Protein AF-A0A6G4VJD5-F1 (afdb_monomer_lite)

Organism: NCBI:txid2711217

Sequence (65 aa):
FFARHIAPLQARGLSNPALDKFLATVGGWADIGVTLRWPASSAPLDAVEPARADAHRLLPELFPA

Secondary structure (DSSP, 8-state):
-HHHHTHHHHHTT--HHHHHHHHHHHHT--TT-S---TTSPPPPGGGHHHHHHHHHHH-GGGS--

Structure (mmCIF, N/CA/C/O backbone):
data_AF-A0A6G4VJD5-F1
#
_entry.id   AF-A0A6G4VJD5-F1
#
loop_
_atom_site.group_PDB
_atom_site.id
_atom_site.type_symbol
_atom_site.label_atom_id
_atom_site.label_alt_id
_atom_site.label_comp_id
_atom_site.label_asym_id
_atom_site.label_entity_id
_atom_site.label_seq_id
_atom_site.pdbx_PDB_ins_code
_atom_site.Cartn_x
_atom_site.Cartn_y
_atom_site.Cartn_z
_atom_site.occupancy
_atom_site.B_iso_or_equiv
_atom_site.auth_seq_id
_atom_site.auth_comp_id
_atom_site.auth_asym_id
_atom_site.auth_atom_id
_atom_site.pdbx_PDB_model_num
ATOM 1 N N . PHE A 1 1 ? -3.480 -10.004 4.976 1.00 95.75 1 PHE A N 1
ATOM 2 C CA . PHE A 1 1 ? -3.452 -8.685 4.315 1.00 95.75 1 PHE A CA 1
ATOM 3 C C . PHE A 1 1 ? -2.246 -8.533 3.379 1.00 95.75 1 PHE A C 1
ATOM 5 O O . PHE A 1 1 ? -2.445 -8.549 2.171 1.00 95.75 1 PHE A O 1
ATOM 12 N N . PHE A 1 2 ? -1.007 -8.490 3.893 1.00 97.38 2 PHE A N 1
ATOM 13 C CA . PHE A 1 2 ? 0.203 -8.217 3.092 1.00 97.38 2 PHE A CA 1
ATOM 14 C C . PHE A 1 2 ? 0.393 -9.116 1.864 1.00 97.38 2 PHE A C 1
ATOM 16 O O . PHE A 1 2 ? 0.558 -8.600 0.766 1.00 97.38 2 PHE A O 1
ATOM 23 N N . ALA A 1 3 ? 0.297 -10.441 2.010 1.00 98.31 3 ALA A N 1
ATOM 24 C CA . ALA A 1 3 ? 0.469 -11.360 0.879 1.00 98.31 3 ALA A CA 1
ATOM 25 C C . ALA A 1 3 ? -0.558 -11.149 -0.254 1.00 98.31 3 ALA A C 1
ATOM 27 O O . ALA A 1 3 ? -0.251 -11.388 -1.415 1.00 98.31 3 ALA A O 1
ATOM 28 N N . ARG A 1 4 ? -1.771 -10.686 0.078 1.00 98.25 4 ARG A N 1
ATOM 29 C CA . ARG A 1 4 ? -2.873 -10.486 -0.875 1.00 98.25 4 ARG A CA 1
ATOM 30 C C . ARG A 1 4 ? -2.831 -9.111 -1.539 1.00 98.25 4 ARG A C 1
ATOM 32 O O . ARG A 1 4 ? -3.086 -9.023 -2.731 1.00 98.25 4 ARG A O 1
ATOM 39 N N . HIS A 1 5 ? -2.520 -8.064 -0.774 1.00 98.31 5 HIS A N 1
ATOM 40 C CA . HIS A 1 5 ? -2.684 -6.671 -1.217 1.00 98.31 5 HIS A CA 1
ATOM 41 C C . HIS A 1 5 ? -1.367 -5.918 -1.413 1.00 98.31 5 HIS A C 1
ATOM 43 O O . HIS A 1 5 ? -1.306 -5.019 -2.240 1.00 98.31 5 HIS A O 1
ATOM 49 N N . ILE A 1 6 ? -0.301 -6.284 -0.695 1.00 98.31 6 ILE A N 1
ATOM 50 C CA . ILE A 1 6 ? 0.974 -5.544 -0.710 1.00 98.31 6 ILE A CA 1
ATOM 51 C C . ILE A 1 6 ? 2.032 -6.267 -1.539 1.00 98.31 6 ILE A C 1
ATOM 53 O O . ILE A 1 6 ? 2.658 -5.649 -2.396 1.00 98.31 6 ILE A O 1
ATOM 57 N N . ALA A 1 7 ? 2.193 -7.579 -1.356 1.00 98.44 7 ALA A N 1
ATOM 58 C CA . ALA A 1 7 ? 3.189 -8.359 -2.090 1.00 98.44 7 ALA A CA 1
ATOM 59 C C . ALA A 1 7 ? 3.019 -8.277 -3.625 1.00 98.44 7 ALA A C 1
ATOM 61 O O . ALA A 1 7 ? 4.029 -8.101 -4.307 1.00 98.44 7 ALA A O 1
ATOM 62 N N . PRO A 1 8 ? 1.797 -8.298 -4.205 1.00 98.44 8 PRO A N 1
ATOM 63 C CA . PRO A 1 8 ? 1.632 -8.121 -5.650 1.00 98.44 8 PRO A CA 1
ATOM 64 C C . PRO A 1 8 ? 2.020 -6.720 -6.142 1.00 98.44 8 PRO A C 1
ATOM 66 O O . PRO A 1 8 ? 2.552 -6.574 -7.240 1.00 98.44 8 PRO A O 1
ATOM 69 N N . LEU A 1 9 ? 1.776 -5.681 -5.336 1.00 98.19 9 LEU A N 1
ATOM 70 C CA . LEU A 1 9 ? 2.176 -4.309 -5.653 1.00 98.19 9 LE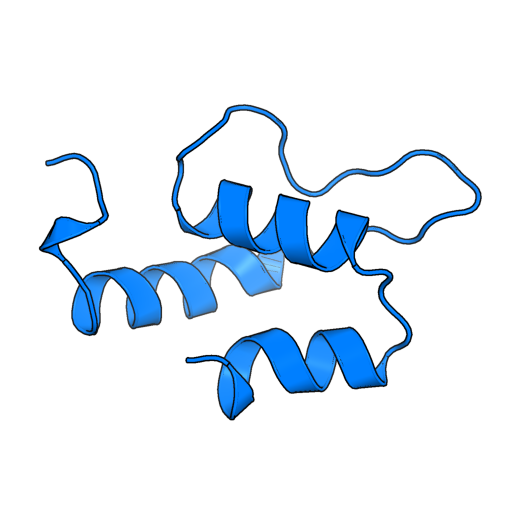U A CA 1
ATOM 71 C C . LEU A 1 9 ? 3.702 -4.161 -5.593 1.00 98.19 9 LEU A C 1
ATOM 73 O O . LEU A 1 9 ? 4.307 -3.619 -6.516 1.00 98.19 9 LEU A O 1
ATOM 77 N N . GLN A 1 10 ? 4.332 -4.721 -4.563 1.00 98.25 10 GLN A N 1
ATOM 78 C CA . GLN A 1 10 ? 5.786 -4.756 -4.432 1.00 98.25 10 GLN A CA 1
ATOM 79 C C . GLN A 1 10 ? 6.445 -5.518 -5.592 1.00 98.25 10 GLN A C 1
ATOM 81 O O . GLN A 1 10 ? 7.413 -5.033 -6.173 1.00 98.25 10 GLN A O 1
ATOM 86 N N . ALA A 1 11 ? 5.891 -6.668 -5.990 1.00 98.38 11 ALA A N 1
ATOM 87 C CA . ALA A 1 11 ? 6.388 -7.462 -7.117 1.00 98.38 11 ALA A CA 1
ATOM 88 C C . ALA A 1 11 ? 6.303 -6.723 -8.467 1.00 98.38 11 ALA A C 1
ATOM 90 O O . ALA A 1 11 ? 7.074 -7.014 -9.378 1.00 98.38 11 ALA A O 1
ATOM 91 N N . ARG A 1 12 ? 5.410 -5.731 -8.592 1.00 97.19 12 ARG A N 1
ATOM 92 C CA . ARG A 1 12 ? 5.335 -4.824 -9.752 1.00 97.19 12 ARG A CA 1
ATOM 93 C C . ARG A 1 12 ? 6.386 -3.707 -9.726 1.00 97.19 12 ARG A C 1
ATOM 95 O O . ARG A 1 12 ? 6.385 -2.866 -10.620 1.00 97.19 12 ARG A O 1
ATOM 102 N N . GLY A 1 13 ? 7.254 -3.672 -8.715 1.00 97.62 13 GLY A N 1
ATOM 103 C CA . GLY A 1 13 ? 8.310 -2.670 -8.574 1.00 97.62 13 GLY A CA 1
ATOM 104 C C . GLY A 1 13 ? 7.853 -1.355 -7.941 1.00 97.62 13 GLY A C 1
ATOM 105 O O . GLY A 1 13 ? 8.554 -0.351 -8.063 1.00 97.62 13 GLY A O 1
ATOM 106 N N . LEU A 1 14 ? 6.692 -1.327 -7.271 1.00 98.25 14 LEU A N 1
ATOM 107 C CA . LEU A 1 14 ? 6.285 -0.157 -6.490 1.00 98.25 14 LEU A CA 1
ATOM 108 C C . LEU A 1 14 ? 7.271 0.062 -5.338 1.00 98.25 14 LEU A C 1
ATOM 110 O O . LEU A 1 14 ? 7.600 -0.861 -4.593 1.00 98.25 14 LEU A O 1
ATOM 114 N N . SER A 1 15 ? 7.747 1.298 -5.211 1.00 98.00 15 SER A N 1
ATOM 115 C CA . SER A 1 15 ? 8.691 1.693 -4.170 1.00 98.00 15 SER A CA 1
ATOM 116 C C . SER A 1 15 ? 8.024 1.724 -2.794 1.00 98.00 15 SER A C 1
ATOM 118 O O . SER A 1 15 ? 6.804 1.858 -2.695 1.00 98.00 15 SER A O 1
ATOM 120 N N . ASN A 1 16 ? 8.821 1.678 -1.721 1.00 97.75 16 ASN A N 1
ATOM 121 C CA . ASN A 1 16 ? 8.290 1.767 -0.355 1.00 97.75 16 ASN A CA 1
ATOM 122 C C . ASN A 1 16 ? 7.384 2.998 -0.152 1.00 97.75 16 ASN A C 1
ATOM 124 O O . ASN A 1 16 ? 6.263 2.796 0.295 1.00 97.75 16 ASN A O 1
ATOM 128 N N . PRO A 1 17 ? 7.735 4.223 -0.609 1.00 97.50 17 PRO A N 1
ATOM 129 C CA . PRO A 1 17 ? 6.818 5.362 -0.512 1.00 97.50 17 PRO A CA 1
ATOM 130 C C . PRO A 1 17 ? 5.476 5.159 -1.229 1.00 97.50 17 PRO A C 1
ATOM 132 O O . PRO A 1 17 ? 4.459 5.699 -0.799 1.00 97.50 17 PRO A O 1
ATOM 135 N N . ALA A 1 18 ? 5.447 4.395 -2.325 1.00 98.19 18 ALA A N 1
ATOM 136 C CA . ALA A 1 18 ? 4.204 4.086 -3.027 1.00 98.19 18 ALA A CA 1
ATOM 137 C C . ALA A 1 18 ? 3.338 3.109 -2.223 1.00 98.19 18 ALA A C 1
ATOM 139 O O . ALA A 1 18 ? 2.122 3.287 -2.146 1.00 98.19 18 ALA A O 1
ATOM 140 N N . LEU A 1 19 ? 3.968 2.112 -1.593 1.00 98.44 19 LEU A N 1
ATOM 141 C CA . LEU A 1 19 ? 3.298 1.167 -0.698 1.00 98.44 19 LEU A CA 1
ATOM 142 C C . LEU A 1 19 ? 2.816 1.856 0.587 1.00 98.44 19 LEU A C 1
ATOM 144 O O . LEU A 1 19 ? 1.697 1.600 1.025 1.00 98.44 19 LEU A O 1
ATOM 148 N N . ASP A 1 20 ? 3.593 2.787 1.136 1.00 97.50 20 ASP A N 1
ATOM 149 C CA . ASP A 1 20 ? 3.232 3.555 2.330 1.00 97.50 20 ASP A CA 1
ATOM 150 C C . ASP A 1 20 ? 2.041 4.481 2.055 1.00 97.50 20 ASP A C 1
ATOM 152 O O . ASP A 1 20 ? 1.078 4.491 2.822 1.00 97.50 20 ASP A O 1
ATOM 156 N N . LYS A 1 21 ? 2.036 5.210 0.926 1.00 97.94 21 LYS A N 1
ATOM 157 C CA . LYS A 1 21 ? 0.870 6.022 0.524 1.00 97.94 21 LYS A CA 1
ATOM 158 C C . LYS A 1 21 ? -0.362 5.166 0.245 1.00 97.94 21 LYS A C 1
ATOM 160 O O . LYS A 1 21 ? -1.473 5.570 0.593 1.00 97.94 21 LYS A O 1
ATOM 165 N N . PHE A 1 22 ? -0.184 3.987 -0.350 1.00 98.38 22 PHE A N 1
ATOM 166 C CA . PHE A 1 22 ? -1.269 3.024 -0.521 1.00 98.38 22 PHE A CA 1
ATOM 167 C C . PHE A 1 22 ? -1.858 2.607 0.831 1.00 98.38 22 PHE A C 1
ATOM 169 O O . PHE A 1 22 ? -3.065 2.730 1.022 1.00 98.38 22 PHE A O 1
ATOM 176 N N . LEU A 1 23 ? -1.019 2.201 1.788 1.00 97.62 23 LEU A N 1
ATOM 177 C CA . LEU A 1 23 ? -1.440 1.821 3.139 1.00 97.62 23 LEU A CA 1
ATOM 178 C C . LEU A 1 23 ? -2.120 2.974 3.884 1.00 97.62 23 LEU A C 1
ATOM 180 O O . LEU A 1 23 ? -3.179 2.771 4.468 1.00 97.62 23 LEU A O 1
ATOM 184 N N . ALA A 1 24 ? -1.568 4.187 3.813 1.00 97.00 24 ALA A N 1
ATOM 185 C CA . ALA A 1 24 ? -2.173 5.373 4.416 1.00 97.00 24 ALA A CA 1
ATOM 186 C C . ALA A 1 24 ? -3.558 5.672 3.819 1.00 97.00 24 ALA A C 1
ATOM 188 O O . ALA A 1 24 ? -4.494 5.996 4.551 1.00 97.00 24 ALA A O 1
ATOM 189 N N . THR A 1 25 ? -3.707 5.499 2.500 1.00 96.94 25 THR A N 1
ATOM 190 C CA . THR A 1 25 ? -4.996 5.660 1.817 1.00 96.94 25 THR A CA 1
ATOM 191 C C . THR A 1 25 ? -5.977 4.573 2.254 1.00 96.94 25 THR A C 1
ATOM 193 O O . THR A 1 25 ? -7.107 4.897 2.609 1.00 96.94 25 THR A O 1
ATOM 196 N N . VAL A 1 26 ? -5.555 3.303 2.297 1.00 97.06 26 VAL A N 1
ATOM 197 C CA . VAL A 1 26 ? -6.349 2.164 2.802 1.00 97.06 26 VAL A CA 1
ATOM 198 C C . VAL A 1 26 ? -6.800 2.381 4.246 1.00 97.06 26 VAL A C 1
ATOM 200 O O . VAL A 1 26 ? -7.944 2.084 4.567 1.00 97.06 26 VAL A O 1
ATOM 203 N N . GLY A 1 27 ? -5.930 2.927 5.094 1.00 95.38 27 GLY A N 1
ATOM 204 C CA . GLY A 1 27 ? -6.225 3.280 6.483 1.00 95.38 27 GLY A CA 1
ATOM 205 C C . GLY A 1 27 ? -7.162 4.477 6.639 1.00 95.38 27 GLY A C 1
ATOM 206 O O . GLY A 1 27 ? -7.798 4.636 7.673 1.00 95.38 27 GLY A O 1
ATOM 207 N N . GLY A 1 28 ? -7.243 5.342 5.622 1.00 94.25 28 GLY A N 1
ATOM 208 C CA . GLY A 1 28 ? -7.860 6.660 5.781 1.00 94.25 28 GLY A CA 1
ATOM 209 C C . GLY A 1 28 ? -7.114 7.539 6.794 1.00 94.25 28 GLY A C 1
ATOM 210 O O . GLY A 1 28 ? -7.701 8.451 7.361 1.00 94.25 28 GLY A O 1
ATOM 211 N N . TRP A 1 29 ? -5.829 7.261 7.048 1.00 93.56 29 TRP A N 1
ATOM 212 C CA . TRP A 1 29 ? -5.044 7.927 8.096 1.00 93.56 29 TRP A CA 1
ATOM 213 C C . TRP A 1 29 ? -4.492 9.292 7.667 1.00 93.56 29 TRP A C 1
ATOM 215 O O . TRP A 1 29 ? -4.045 10.068 8.508 1.00 93.56 29 TRP A O 1
ATOM 225 N N . ALA A 1 30 ? -4.494 9.586 6.364 1.00 91.38 30 ALA A N 1
ATOM 226 C CA . ALA A 1 30 ? -4.063 10.867 5.819 1.00 91.38 30 ALA A CA 1
ATOM 227 C C . ALA A 1 30 ? -4.742 11.161 4.470 1.00 91.38 30 ALA A C 1
ATOM 229 O O . ALA A 1 30 ? -4.855 10.274 3.621 1.00 91.38 30 ALA A O 1
ATOM 230 N N . ASP A 1 31 ? -5.114 12.423 4.236 1.00 92.06 31 ASP A N 1
ATOM 231 C CA . ASP A 1 31 ? -5.679 12.902 2.965 1.00 92.06 31 ASP A CA 1
ATOM 232 C C . ASP A 1 31 ? -4.573 13.212 1.938 1.00 92.06 31 ASP A C 1
ATOM 234 O O . ASP A 1 31 ? -4.282 14.358 1.597 1.00 92.06 31 ASP A O 1
ATOM 238 N N . ILE A 1 32 ? -3.853 12.167 1.518 1.00 92.50 32 ILE A N 1
ATOM 239 C CA . ILE A 1 32 ? -2.694 12.281 0.609 1.00 92.50 32 ILE A CA 1
ATOM 240 C C . ILE A 1 32 ? -2.852 11.490 -0.695 1.00 92.50 32 ILE A C 1
ATOM 242 O O . ILE A 1 32 ? -2.023 11.638 -1.605 1.00 92.50 32 ILE A O 1
ATOM 246 N N . GLY A 1 33 ? -3.882 10.641 -0.779 1.00 95.06 33 GLY A N 1
ATOM 247 C CA . GLY A 1 33 ? -4.130 9.709 -1.880 1.00 95.06 33 GLY A CA 1
ATOM 248 C C . GLY A 1 33 ? -2.947 8.782 -2.193 1.00 95.06 33 GLY A C 1
ATOM 249 O O . GLY A 1 33 ? -1.995 8.660 -1.425 1.00 95.06 33 GLY A O 1
ATOM 250 N N . VAL A 1 34 ? -2.975 8.158 -3.374 1.00 97.38 34 VAL A N 1
ATOM 251 C CA . VAL A 1 34 ? -1.919 7.233 -3.843 1.00 97.38 34 VAL A CA 1
ATOM 252 C C . VAL A 1 34 ? -0.896 7.885 -4.779 1.00 97.38 34 VAL A C 1
ATOM 254 O O . VAL A 1 34 ? 0.135 7.287 -5.081 1.00 97.38 34 VAL A O 1
ATOM 257 N N . THR A 1 35 ? -1.159 9.113 -5.235 1.00 97.75 35 THR A N 1
ATOM 258 C CA . T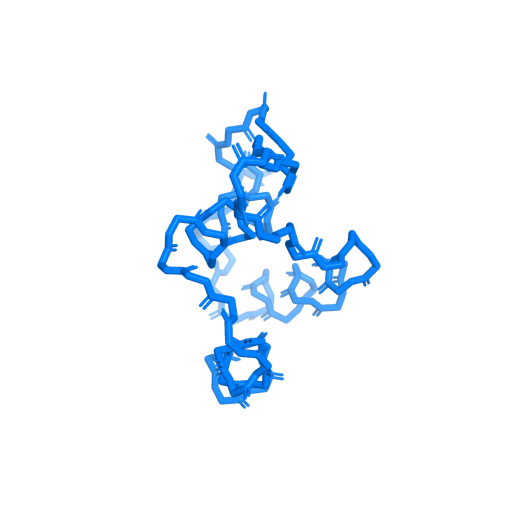HR A 1 35 ? -0.379 9.770 -6.290 1.00 97.75 35 THR A CA 1
ATOM 259 C C . THR A 1 35 ? 1.023 10.144 -5.822 1.00 97.75 35 THR A C 1
ATOM 261 O O . THR A 1 35 ? 1.197 10.850 -4.826 1.00 97.75 35 THR A O 1
ATOM 264 N N . LEU A 1 36 ? 2.032 9.733 -6.580 1.00 97.31 36 LEU A N 1
ATOM 265 C CA . LEU A 1 36 ? 3.421 10.149 -6.433 1.00 97.31 36 LEU A CA 1
ATOM 266 C C . LEU A 1 36 ? 3.876 11.003 -7.616 1.00 97.31 36 LEU A C 1
ATOM 268 O O . LEU A 1 36 ? 3.293 10.976 -8.698 1.00 97.31 36 LEU A O 1
ATOM 272 N N . ARG A 1 37 ? 4.938 11.778 -7.387 1.00 95.94 37 ARG A N 1
ATOM 273 C CA . ARG A 1 37 ? 5.617 12.540 -8.439 1.00 95.94 37 ARG A CA 1
ATOM 274 C C . ARG A 1 37 ? 6.576 11.627 -9.202 1.00 95.94 37 ARG A C 1
ATOM 276 O O . ARG A 1 37 ? 7.169 10.717 -8.623 1.00 95.94 37 ARG A O 1
ATOM 283 N N . TRP A 1 38 ? 6.768 11.924 -10.485 1.00 93.94 38 TRP A N 1
ATOM 284 C CA . TRP A 1 38 ? 7.815 11.305 -11.297 1.00 93.94 38 TRP A CA 1
ATOM 285 C C . TRP A 1 38 ? 9.188 11.475 -10.614 1.00 93.94 38 TRP A C 1
ATOM 287 O O . TRP A 1 38 ? 9.434 12.545 -10.045 1.00 93.94 38 TRP A O 1
ATOM 297 N N . PRO A 1 39 ? 10.077 10.463 -10.628 1.00 94.19 39 PRO A N 1
ATOM 298 C CA . PRO A 1 39 ? 10.043 9.221 -11.417 1.00 94.19 39 PRO A CA 1
ATOM 299 C C . PRO A 1 39 ? 9.313 8.033 -10.772 1.00 94.19 39 PRO A C 1
ATOM 301 O O . PRO A 1 39 ? 9.317 6.940 -11.336 1.00 94.19 39 PRO A O 1
ATOM 304 N N . ALA A 1 40 ? 8.694 8.204 -9.602 1.00 95.50 40 ALA A N 1
ATOM 305 C CA . ALA A 1 40 ? 8.015 7.103 -8.926 1.00 95.50 40 ALA A CA 1
ATOM 306 C C . ALA A 1 40 ? 6.652 6.781 -9.563 1.00 95.50 40 ALA A C 1
ATOM 308 O O . ALA A 1 40 ? 5.938 7.664 -10.038 1.00 95.50 40 ALA A O 1
ATOM 309 N N . SER A 1 41 ? 6.277 5.501 -9.525 1.00 97.69 41 SER A N 1
ATOM 310 C CA . SER A 1 41 ? 4.945 5.036 -9.923 1.00 97.69 41 SER A CA 1
ATOM 311 C C . SER A 1 41 ? 3.995 5.026 -8.729 1.00 97.69 41 SER A C 1
ATOM 313 O O . SER A 1 41 ? 4.391 4.689 -7.616 1.00 97.69 41 SER A O 1
ATOM 315 N N . SER A 1 42 ? 2.735 5.385 -8.968 1.00 98.25 42 SER A N 1
ATOM 316 C CA . SER A 1 42 ? 1.675 5.365 -7.950 1.00 98.25 42 SER A CA 1
ATOM 317 C C . SER A 1 42 ? 1.024 3.985 -7.878 1.00 98.25 42 SER A C 1
ATOM 319 O O . SER A 1 42 ? 0.946 3.283 -8.890 1.00 98.25 42 SER A O 1
ATOM 321 N N . ALA A 1 43 ? 0.518 3.599 -6.705 1.00 98.12 43 ALA A N 1
ATOM 322 C CA . ALA A 1 43 ? -0.329 2.414 -6.605 1.00 98.12 43 ALA A CA 1
ATOM 323 C C . ALA A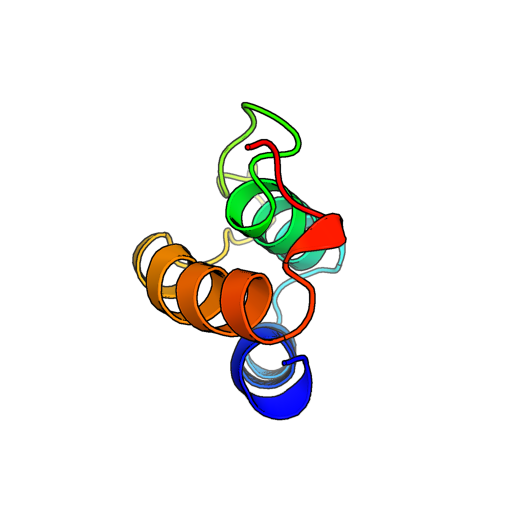 1 43 ? -1.660 2.635 -7.364 1.00 98.12 43 ALA A C 1
ATOM 325 O O . ALA A 1 43 ? -2.127 3.775 -7.442 1.00 98.12 43 ALA A O 1
ATOM 326 N N . PRO A 1 44 ? -2.288 1.581 -7.918 1.00 97.62 44 PRO A N 1
ATOM 327 C CA . PRO A 1 44 ? -3.611 1.692 -8.526 1.00 97.62 44 PRO A CA 1
ATOM 328 C C . PRO A 1 44 ? -4.658 2.111 -7.491 1.00 97.62 44 PRO A C 1
ATOM 330 O O . PRO A 1 44 ? -4.724 1.532 -6.406 1.00 97.62 44 PRO A O 1
ATOM 333 N N . LEU A 1 45 ? -5.480 3.108 -7.820 1.00 96.81 45 LEU A N 1
ATOM 334 C CA . LEU A 1 45 ? -6.508 3.604 -6.903 1.00 96.81 45 LEU A CA 1
ATOM 335 C C . LEU A 1 45 ? -7.616 2.563 -6.658 1.00 96.81 45 LEU A C 1
ATOM 337 O O . LEU A 1 45 ? -8.122 2.450 -5.548 1.00 96.81 45 LEU A O 1
ATOM 341 N N . ASP A 1 46 ? -7.953 1.765 -7.669 1.00 97.50 46 ASP A N 1
ATOM 342 C CA . ASP A 1 46 ? -8.939 0.680 -7.599 1.00 97.50 46 ASP A CA 1
ATOM 343 C C . ASP A 1 46 ? -8.515 -0.480 -6.679 1.00 97.50 46 ASP A C 1
ATOM 345 O O . ASP A 1 46 ? -9.364 -1.205 -6.164 1.00 97.50 46 ASP A O 1
ATOM 349 N N . ALA A 1 47 ? -7.216 -0.626 -6.399 1.00 97.94 47 ALA A N 1
ATOM 350 C CA . ALA A 1 47 ? -6.706 -1.602 -5.437 1.00 97.94 47 ALA A CA 1
ATOM 351 C C . ALA A 1 47 ? -6.971 -1.206 -3.970 1.00 97.94 47 ALA A C 1
ATOM 353 O O . ALA A 1 47 ? -6.835 -2.047 -3.079 1.00 97.94 47 ALA A O 1
ATOM 354 N N . VAL A 1 48 ? -7.334 0.055 -3.698 1.00 97.81 48 VAL A N 1
ATOM 355 C CA . VAL A 1 48 ? -7.533 0.563 -2.331 1.00 97.81 48 VAL A CA 1
ATOM 356 C C . VAL A 1 48 ? -8.767 -0.053 -1.686 1.00 97.81 48 VAL A C 1
ATOM 358 O O . VAL A 1 48 ? -8.680 -0.513 -0.553 1.00 97.81 48 VAL A O 1
ATOM 361 N N . GLU A 1 49 ? -9.902 -0.087 -2.382 1.00 97.12 49 GLU A N 1
ATOM 362 C CA . GLU A 1 49 ? -11.171 -0.500 -1.771 1.00 97.12 49 GLU A CA 1
ATOM 363 C C . GLU A 1 49 ? -11.193 -1.985 -1.355 1.00 97.12 49 GLU A C 1
ATOM 365 O O . GLU A 1 49 ? -11.541 -2.278 -0.208 1.00 97.12 49 GLU A O 1
ATOM 370 N N . PRO A 1 50 ? -10.715 -2.940 -2.182 1.00 98.19 50 PRO A N 1
ATOM 371 C CA . PRO A 1 50 ? -10.590 -4.335 -1.759 1.00 98.19 50 PRO A CA 1
ATOM 372 C C . PRO A 1 50 ? -9.650 -4.518 -0.560 1.00 98.19 50 PRO A C 1
ATOM 374 O O . PRO A 1 50 ? -9.898 -5.363 0.303 1.00 98.19 50 PRO A O 1
ATOM 377 N N . ALA A 1 51 ? -8.568 -3.737 -0.498 1.00 98.19 51 ALA A N 1
ATOM 378 C CA . ALA A 1 51 ? -7.646 -3.761 0.629 1.00 98.19 51 ALA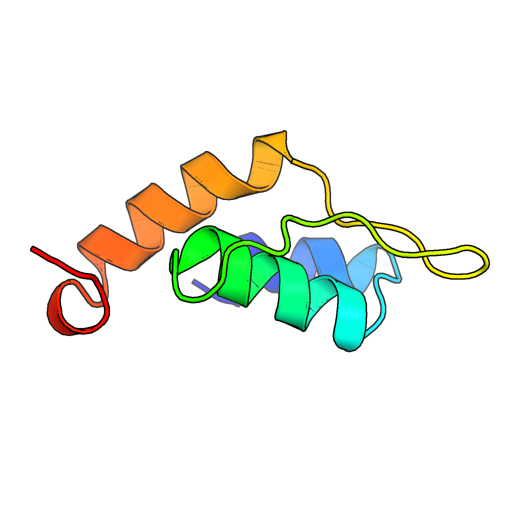 A CA 1
ATOM 379 C C . ALA A 1 51 ? -8.294 -3.166 1.887 1.00 98.19 51 ALA A C 1
ATOM 381 O O . ALA A 1 51 ? -8.219 -3.782 2.948 1.00 98.19 51 ALA A O 1
ATOM 382 N N . ARG A 1 52 ? -8.993 -2.032 1.773 1.00 97.25 52 ARG A N 1
ATOM 383 C CA . ARG A 1 52 ? -9.733 -1.393 2.870 1.00 97.25 52 ARG A CA 1
ATOM 384 C C . ARG A 1 52 ? -10.738 -2.352 3.489 1.00 97.25 52 ARG A C 1
ATOM 386 O O . ARG A 1 52 ? -10.678 -2.573 4.695 1.00 97.25 52 ARG A O 1
ATOM 393 N N . ALA A 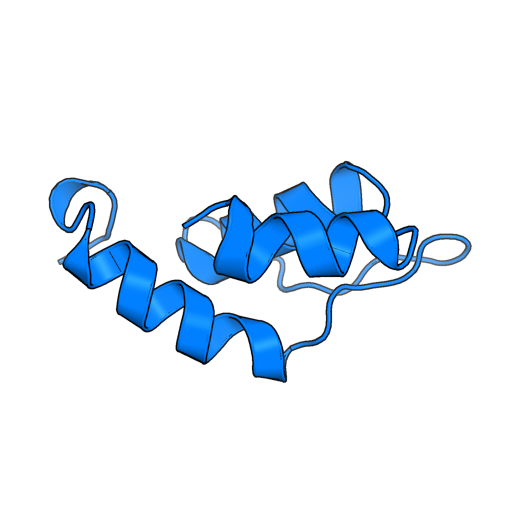1 53 ? -11.587 -2.981 2.681 1.00 97.19 53 ALA A N 1
ATOM 394 C CA . ALA A 1 53 ? -12.576 -3.939 3.170 1.00 97.19 53 ALA A CA 1
ATOM 395 C C . ALA A 1 53 ? -11.935 -5.087 3.975 1.00 97.19 53 ALA A C 1
ATOM 397 O O . ALA A 1 53 ? -12.386 -5.419 5.073 1.00 97.19 53 ALA A O 1
ATOM 398 N N . ASP A 1 54 ? -10.842 -5.668 3.469 1.00 98.12 54 ASP A N 1
ATOM 399 C CA . ASP A 1 54 ? -10.112 -6.711 4.195 1.00 98.12 54 ASP A CA 1
ATOM 400 C C . ASP A 1 54 ? -9.432 -6.182 5.465 1.00 98.12 54 ASP A C 1
ATOM 402 O O . ASP A 1 54 ? -9.373 -6.898 6.464 1.00 98.12 54 ASP A O 1
ATOM 406 N N . ALA A 1 55 ? -8.912 -4.956 5.445 1.00 97.25 55 ALA A N 1
ATOM 407 C CA . ALA A 1 55 ? -8.232 -4.362 6.586 1.00 97.25 55 ALA A CA 1
ATOM 408 C C . ALA A 1 55 ? -9.211 -4.026 7.723 1.00 97.25 55 ALA A C 1
ATOM 410 O O . ALA A 1 55 ? -8.957 -4.441 8.851 1.00 97.25 55 ALA A O 1
ATOM 411 N N . HIS A 1 56 ? -10.363 -3.411 7.428 1.00 95.12 56 HIS A N 1
ATOM 412 C CA . HIS A 1 56 ? -11.430 -3.169 8.413 1.00 95.12 56 HIS A CA 1
ATOM 413 C C . HIS A 1 56 ? -11.947 -4.468 9.038 1.00 95.12 56 HIS A C 1
ATOM 415 O O . HIS A 1 56 ? -12.258 -4.507 10.223 1.00 95.12 56 HIS A O 1
ATOM 421 N N . ARG A 1 57 ? -12.025 -5.555 8.261 1.00 96.56 57 ARG A N 1
ATOM 422 C CA . ARG A 1 57 ? -12.441 -6.864 8.782 1.00 96.56 57 ARG A CA 1
ATOM 423 C C . ARG A 1 57 ? -11.393 -7.495 9.704 1.00 96.56 57 ARG A C 1
ATOM 425 O O . ARG A 1 57 ? -11.758 -8.226 10.619 1.00 96.56 57 ARG A O 1
ATOM 432 N N . LEU A 1 58 ? -10.107 -7.301 9.413 1.00 96.81 58 LEU A N 1
ATOM 433 C CA . LEU A 1 58 ? -9.009 -7.944 10.142 1.00 96.81 58 LEU A CA 1
ATOM 434 C C . LEU A 1 58 ? -8.576 -7.165 11.386 1.00 96.81 58 LEU A C 1
ATOM 436 O O . LEU A 1 58 ? -8.166 -7.795 12.355 1.00 96.81 58 LEU A O 1
ATOM 440 N N . LEU A 1 59 ? -8.609 -5.834 11.322 1.00 95.06 59 LEU A N 1
ATOM 441 C CA . LEU A 1 59 ? -8.086 -4.919 12.340 1.00 95.06 59 LEU A CA 1
ATOM 442 C C . LEU A 1 59 ? -9.038 -3.719 12.513 1.00 95.06 59 LEU A C 1
ATOM 444 O O . LEU A 1 59 ? -8.634 -2.583 12.252 1.00 95.06 59 LEU A O 1
ATOM 448 N N . PRO A 1 60 ? -10.317 -3.943 12.869 1.00 93.94 60 PRO A N 1
ATOM 449 C CA . PRO A 1 60 ? -11.326 -2.882 12.951 1.00 93.94 60 PRO A CA 1
ATOM 450 C C . PRO A 1 60 ? -10.927 -1.727 13.882 1.00 93.94 60 PRO A C 1
ATOM 452 O O . PRO A 1 60 ? -11.286 -0.583 13.623 1.00 93.94 60 PRO A O 1
ATOM 455 N N . GLU A 1 61 ? -10.144 -2.002 14.924 1.00 93.69 61 GLU A N 1
ATOM 456 C CA . GLU A 1 61 ? -9.656 -1.028 15.903 1.00 93.69 61 GLU A CA 1
ATOM 457 C C . GLU A 1 61 ? -8.667 0.006 15.340 1.00 93.69 61 GLU A C 1
ATOM 459 O O . GLU A 1 61 ? -8.401 1.015 15.990 1.00 93.69 61 GLU A O 1
ATOM 464 N N . LEU A 1 62 ? -8.112 -0.228 14.145 1.00 90.12 62 LEU A N 1
ATOM 465 C CA . LEU A 1 62 ? -7.177 0.696 13.491 1.00 90.12 62 LEU A C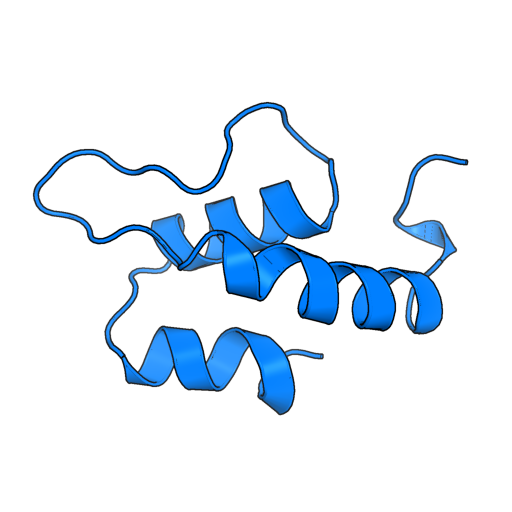A 1
ATOM 466 C C . LEU A 1 62 ? -7.868 1.761 12.630 1.00 90.12 62 LEU A C 1
ATOM 468 O O . LEU A 1 62 ? -7.185 2.586 12.012 1.00 90.12 62 LEU A O 1
ATOM 472 N N . PHE A 1 63 ? -9.199 1.742 12.565 1.00 87.38 63 PHE A N 1
ATOM 473 C CA . PHE A 1 63 ? -9.980 2.633 11.719 1.00 87.38 63 PHE A CA 1
ATOM 474 C C . PHE A 1 63 ? -10.860 3.557 12.561 1.00 87.38 63 PHE A C 1
ATOM 476 O O . PHE A 1 63 ? -11.375 3.135 13.599 1.00 87.38 63 PHE A O 1
ATOM 483 N N . PRO A 1 64 ? -11.054 4.815 12.126 1.00 73.38 64 PRO A N 1
ATOM 484 C CA . PRO A 1 64 ? -12.063 5.683 12.716 1.00 73.38 64 PRO A CA 1
ATOM 485 C C . PRO A 1 64 ? -13.446 5.018 12.673 1.00 73.38 64 PRO A C 1
ATOM 487 O O . PRO A 1 64 ? -13.749 4.291 11.722 1.00 73.38 64 PRO A O 1
ATOM 490 N N . ALA A 1 65 ? -14.249 5.270 13.709 1.00 64.06 65 ALA A N 1
ATOM 491 C CA . ALA A 1 65 ? -15.638 4.821 13.799 1.00 64.06 65 ALA A CA 1
ATOM 492 C C . ALA A 1 65 ? -16.541 5.500 12.760 1.00 64.06 65 ALA A C 1
ATOM 494 O O . ALA A 1 65 ? -16.278 6.683 12.433 1.00 64.06 65 ALA A O 1
#

Foldseek 3Di:
DCVVQPVVCVVVVQDPVQSVLLVCLLQVVDPPHQDDDPPGDGDDNVSSPVSNVVCCVVCVVSHDD

pLDDT: mean 95.7, std 5.35, range [64.06, 98.44]

Radius of gyration: 11.47 Å; chains: 1; bounding box: 26×24×27 Å